Protein AF-A0A4R8ZXI7-F1 (afdb_monomer_lite)

Foldseek 3Di:
DDDDDDDQDDDPPPCSVVVVVVVVQVDLAPDEEEAEAEDAADDDDDDRDRYHYHYHHDPPRHVDPVRCPDVPSDPDDPRDPPPPPPD

Sequence (87 aa):
MPRGLVLVTGPTGSGKTTTLAAIVDIVNSTRTDHIVTVEDPIEFLHESKKWVISQREVGQDTHSFAAALKPGAVPYTPTAPSTLPVG

Structure (mmCIF, N/CA/C/O backbone):
data_AF-A0A4R8ZXI7-F1
#
_entry.id   AF-A0A4R8ZXI7-F1
#
loop_
_atom_site.group_PDB
_atom_site.id
_atom_site.type_symbol
_atom_site.label_atom_id
_atom_site.label_alt_id
_atom_site.label_comp_id
_atom_site.label_asym_id
_atom_site.label_entity_id
_atom_site.label_seq_id
_atom_site.pdbx_PDB_ins_code
_atom_site.Cartn_x
_atom_site.Cartn_y
_atom_site.Cartn_z
_atom_site.occupancy
_atom_site.B_iso_or_equiv
_atom_site.auth_seq_id
_atom_site.auth_comp_id
_atom_site.auth_asym_id
_atom_site.auth_atom_id
_atom_site.pdbx_PDB_model_num
ATOM 1 N N . MET A 1 1 ? -21.401 -2.330 2.529 1.00 54.84 1 MET A N 1
ATOM 2 C CA . MET A 1 1 ? -20.244 -1.410 2.448 1.00 54.84 1 MET A CA 1
ATOM 3 C C . MET A 1 1 ? -20.336 -0.621 1.149 1.00 54.84 1 MET A C 1
ATOM 5 O O . MET A 1 1 ? -20.513 -1.266 0.117 1.00 54.84 1 MET A O 1
ATOM 9 N N . PRO A 1 2 ? -20.249 0.721 1.160 1.00 80.81 2 PRO A N 1
ATOM 10 C CA . PRO A 1 2 ? -20.043 1.477 -0.072 1.00 80.81 2 PRO A CA 1
ATOM 11 C C . PRO A 1 2 ? -18.686 1.083 -0.672 1.00 80.81 2 PRO A C 1
ATOM 13 O O . PRO A 1 2 ? -17.707 0.925 0.055 1.00 80.81 2 PRO A O 1
ATOM 16 N N . ARG A 1 3 ? -18.642 0.865 -1.985 1.00 85.69 3 ARG A N 1
ATOM 17 C CA . ARG A 1 3 ? -17.429 0.510 -2.738 1.00 85.69 3 ARG A CA 1
ATOM 18 C C . ARG A 1 3 ? -17.126 1.651 -3.701 1.00 85.69 3 ARG A C 1
ATOM 20 O O . ARG A 1 3 ? -18.055 2.265 -4.218 1.00 85.69 3 ARG A O 1
ATOM 27 N N . GLY A 1 4 ? -15.851 1.921 -3.945 1.00 91.75 4 GLY A N 1
ATOM 28 C CA . GLY A 1 4 ? -15.429 2.992 -4.841 1.00 91.75 4 GLY A CA 1
ATOM 29 C C . GLY A 1 4 ? -13.947 2.907 -5.175 1.00 91.75 4 GLY A C 1
ATOM 30 O O . GLY A 1 4 ? -13.230 2.068 -4.632 1.00 91.75 4 GLY A O 1
ATOM 31 N N . LEU A 1 5 ? -13.514 3.786 -6.074 1.00 93.75 5 LEU A N 1
ATOM 32 C CA . LEU A 1 5 ? -12.124 3.950 -6.480 1.00 93.75 5 LEU A CA 1
ATOM 33 C C . LEU A 1 5 ? -11.678 5.370 -6.128 1.00 93.75 5 LEU A C 1
ATOM 35 O O . LEU A 1 5 ? -12.356 6.334 -6.477 1.00 93.75 5 LEU A O 1
ATOM 39 N N . VAL A 1 6 ? -10.535 5.485 -5.458 1.00 93.19 6 VAL A N 1
ATOM 40 C CA . VAL A 1 6 ? -9.881 6.763 -5.160 1.00 93.19 6 VAL A CA 1
ATOM 41 C C . VAL A 1 6 ? -8.542 6.776 -5.885 1.00 93.19 6 VAL A C 1
ATOM 43 O O . VAL A 1 6 ? -7.770 5.829 -5.761 1.00 93.19 6 VAL A O 1
ATOM 46 N N . LEU A 1 7 ? -8.272 7.843 -6.638 1.00 95.50 7 LEU A N 1
ATOM 47 C CA . LEU A 1 7 ? -7.007 8.041 -7.340 1.00 95.50 7 LEU A CA 1
ATOM 48 C C . LEU A 1 7 ? -6.268 9.234 -6.736 1.00 95.50 7 LEU A C 1
ATOM 50 O O . LEU A 1 7 ? -6.798 10.342 -6.697 1.00 95.50 7 LEU A O 1
ATOM 54 N N . VAL A 1 8 ? -5.028 9.008 -6.309 1.00 94.44 8 VAL A N 1
ATOM 55 C CA . VAL A 1 8 ? -4.120 10.059 -5.843 1.00 94.44 8 VAL A CA 1
ATOM 56 C C . VAL A 1 8 ? -3.039 10.243 -6.903 1.00 94.44 8 VAL A C 1
ATOM 58 O O . VAL A 1 8 ? -2.302 9.313 -7.218 1.00 94.44 8 VAL A O 1
ATOM 61 N N . THR A 1 9 ? -2.962 11.438 -7.486 1.00 95.44 9 THR A N 1
ATOM 62 C CA . THR A 1 9 ? -2.070 11.766 -8.610 1.00 95.44 9 THR A CA 1
ATOM 63 C C . THR A 1 9 ? -1.316 13.072 -8.349 1.00 95.44 9 THR A C 1
ATOM 65 O O . THR A 1 9 ? -1.662 13.828 -7.445 1.00 95.44 9 THR A O 1
ATOM 68 N N . GLY A 1 10 ? -0.242 13.311 -9.101 1.00 96.50 10 GLY A N 1
ATOM 69 C CA . GLY A 1 10 ? 0.669 14.441 -8.923 1.00 96.50 10 GLY A CA 1
ATOM 70 C C . GLY A 1 10 ? 2.111 14.107 -9.327 1.00 96.50 10 GLY A C 1
ATOM 71 O O . GLY A 1 10 ? 2.457 12.926 -9.459 1.00 96.50 10 GLY A O 1
ATOM 72 N N . PRO A 1 11 ? 2.975 15.120 -9.515 1.00 97.06 11 PRO A N 1
ATOM 73 C CA . PRO A 1 11 ? 4.371 14.924 -9.909 1.00 97.06 11 PRO A CA 1
ATOM 74 C C . PRO A 1 11 ? 5.189 14.192 -8.829 1.00 97.06 11 PRO A C 1
ATOM 76 O O . PRO A 1 11 ? 4.744 13.999 -7.693 1.00 97.06 11 PRO A O 1
ATOM 79 N N . THR A 1 12 ? 6.396 13.742 -9.170 1.00 94.19 12 THR A N 1
ATOM 80 C CA . THR A 1 12 ? 7.341 13.172 -8.192 1.00 94.19 12 THR A CA 1
ATOM 81 C C . THR A 1 12 ? 7.608 14.172 -7.064 1.00 94.19 12 THR A C 1
ATOM 83 O O . THR A 1 12 ? 7.730 15.368 -7.311 1.00 94.19 12 THR A O 1
ATOM 86 N N . GLY A 1 13 ? 7.649 13.692 -5.817 1.00 94.19 13 GLY A N 1
ATOM 87 C CA . GLY A 1 13 ? 7.855 14.542 -4.637 1.00 94.19 13 GLY A CA 1
ATOM 88 C C . GLY A 1 13 ? 6.617 15.303 -4.141 1.00 94.19 13 GLY A C 1
ATOM 89 O O . GLY A 1 13 ? 6.708 15.995 -3.136 1.00 94.19 13 GLY A O 1
ATOM 90 N N . SER A 1 14 ? 5.441 15.152 -4.764 1.00 95.75 14 SER A N 1
ATOM 91 C CA . SER A 1 14 ? 4.216 15.857 -4.335 1.00 95.75 14 SER A CA 1
ATOM 92 C C . SER A 1 14 ? 3.520 15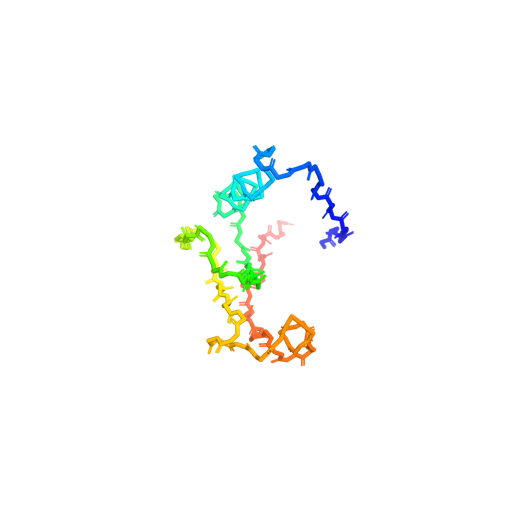.267 -3.095 1.00 95.75 14 SER A C 1
ATOM 94 O O . SER A 1 14 ? 2.396 15.655 -2.793 1.00 95.75 14 SER A O 1
ATOM 96 N N . GLY A 1 15 ? 4.124 14.281 -2.419 1.00 95.81 15 GLY A N 1
ATOM 97 C CA . GLY A 1 15 ? 3.567 13.676 -1.199 1.00 95.81 15 GLY A CA 1
ATOM 98 C C . GLY A 1 15 ? 2.415 12.683 -1.408 1.00 95.81 15 GLY A C 1
ATOM 99 O O . GLY A 1 15 ? 1.634 12.456 -0.486 1.00 95.81 15 GLY A O 1
ATOM 100 N N . LYS A 1 16 ? 2.284 12.076 -2.599 1.00 96.94 16 LYS A N 1
ATOM 101 C CA . LYS A 1 16 ? 1.230 11.079 -2.895 1.00 96.94 16 LYS A CA 1
ATOM 102 C C . LYS A 1 16 ? 1.270 9.889 -1.939 1.00 96.94 16 LYS A C 1
ATOM 104 O O . LYS A 1 16 ? 0.260 9.602 -1.300 1.00 96.94 16 LYS A O 1
ATOM 109 N N . THR A 1 17 ? 2.429 9.237 -1.817 1.00 94.62 17 THR A N 1
ATOM 110 C CA . THR A 1 17 ? 2.585 8.071 -0.941 1.00 94.62 17 THR A CA 1
ATOM 111 C C . THR A 1 17 ? 2.353 8.458 0.513 1.00 94.62 17 THR A C 1
ATOM 113 O O . THR A 1 17 ? 1.605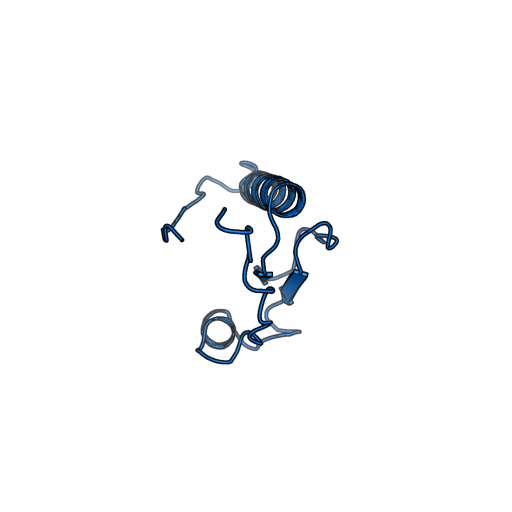 7.785 1.207 1.00 94.62 17 THR A O 1
ATOM 116 N N . THR A 1 18 ? 2.858 9.615 0.950 1.00 96.50 18 THR A N 1
ATOM 117 C CA . THR A 1 18 ? 2.604 10.143 2.301 1.00 96.50 18 THR A CA 1
ATOM 118 C C . THR A 1 18 ? 1.114 10.365 2.565 1.00 96.50 18 T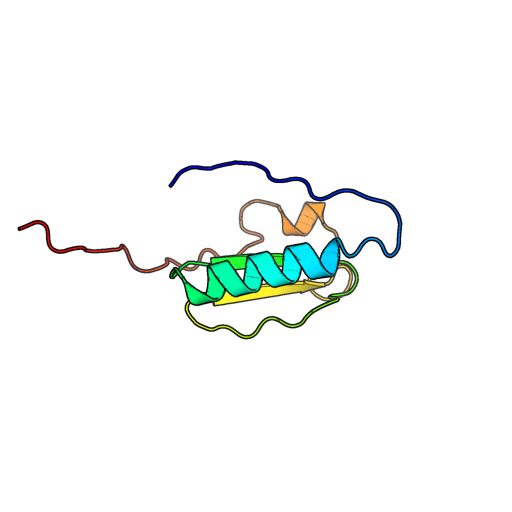HR A C 1
ATOM 120 O O . THR A 1 18 ? 0.616 10.041 3.640 1.00 96.50 18 THR A O 1
ATOM 123 N N . THR A 1 19 ? 0.382 10.886 1.578 1.00 96.69 19 THR A N 1
ATOM 124 C CA . THR A 1 19 ? -1.066 11.106 1.688 1.00 96.69 19 THR A CA 1
ATOM 125 C C . THR A 1 19 ? -1.814 9.777 1.776 1.00 96.69 19 THR A C 1
ATOM 127 O O . THR A 1 19 ? -2.685 9.622 2.630 1.00 96.69 19 THR A O 1
ATOM 130 N N . LEU A 1 20 ? -1.461 8.798 0.937 1.00 96.12 20 LEU A N 1
ATOM 131 C CA . LEU A 1 20 ? -2.035 7.451 0.999 1.00 96.12 20 LEU A CA 1
ATOM 132 C C . LEU A 1 20 ? -1.723 6.763 2.334 1.00 96.12 20 LEU A C 1
ATOM 134 O O . LEU A 1 20 ? -2.635 6.224 2.954 1.00 96.12 20 LEU A O 1
ATOM 138 N N . ALA A 1 21 ? -0.485 6.854 2.820 1.00 94.75 21 ALA A N 1
ATOM 139 C CA . ALA A 1 21 ? -0.070 6.305 4.107 1.00 94.75 21 ALA A CA 1
ATOM 140 C C . ALA A 1 21 ? -0.867 6.917 5.273 1.00 94.75 21 ALA A C 1
ATOM 142 O O . ALA A 1 21 ? -1.325 6.195 6.158 1.00 94.75 21 ALA A O 1
ATOM 143 N N . ALA A 1 22 ? -1.106 8.233 5.247 1.00 95.50 22 ALA A N 1
ATOM 144 C CA . ALA A 1 22 ? -1.943 8.906 6.239 1.00 95.50 22 ALA A CA 1
ATOM 145 C C . ALA A 1 22 ? -3.406 8.432 6.183 1.00 95.50 22 ALA A C 1
ATOM 147 O O . ALA A 1 22 ? -4.021 8.199 7.222 1.00 95.50 22 ALA A O 1
ATOM 148 N N . ILE A 1 23 ? -3.964 8.239 4.982 1.00 94.31 23 ILE A N 1
ATOM 149 C CA . ILE A 1 23 ? -5.315 7.682 4.812 1.00 94.31 23 ILE A CA 1
ATOM 150 C C . ILE A 1 23 ? -5.386 6.266 5.395 1.00 94.31 23 ILE A C 1
ATOM 152 O O . ILE A 1 23 ? -6.319 5.975 6.145 1.00 94.31 23 ILE A O 1
ATOM 156 N N . VAL A 1 24 ? -4.403 5.411 5.086 1.00 93.00 24 VAL A N 1
ATOM 157 C CA . VAL A 1 24 ? -4.292 4.042 5.617 1.00 93.00 24 VAL A CA 1
ATOM 158 C C . VAL A 1 24 ? -4.244 4.053 7.148 1.00 93.00 24 VAL A C 1
ATOM 160 O O . VAL A 1 24 ? -4.974 3.300 7.790 1.00 93.00 24 VAL A O 1
ATOM 163 N N . ASP A 1 25 ? -3.465 4.950 7.754 1.00 93.81 25 ASP A N 1
ATOM 164 C CA . ASP A 1 25 ? -3.370 5.054 9.213 1.00 93.81 25 ASP A CA 1
ATOM 165 C C . ASP A 1 25 ? -4.690 5.487 9.878 1.00 93.81 25 ASP A C 1
ATOM 167 O O . ASP A 1 25 ? -5.115 4.921 10.896 1.00 93.81 25 ASP A O 1
ATOM 171 N N . ILE A 1 26 ? -5.388 6.451 9.267 1.00 93.38 26 ILE A N 1
ATOM 172 C CA . ILE A 1 26 ? -6.700 6.918 9.731 1.00 93.38 26 ILE A CA 1
ATOM 173 C C . ILE A 1 26 ? -7.716 5.775 9.689 1.00 93.38 26 ILE A C 1
ATOM 175 O O . ILE A 1 26 ? -8.446 5.556 10.663 1.00 93.38 26 ILE A O 1
ATOM 179 N N . VAL A 1 27 ? -7.778 5.015 8.590 1.00 90.38 27 VAL A N 1
ATOM 180 C CA . VAL A 1 27 ? -8.725 3.894 8.504 1.00 90.38 27 VAL A CA 1
ATOM 181 C C . VAL A 1 27 ? -8.360 2.791 9.498 1.00 90.38 27 VAL A C 1
ATOM 183 O O . VAL A 1 27 ? -9.244 2.357 10.242 1.00 90.38 27 VAL A O 1
ATOM 186 N N . ASN A 1 28 ? -7.071 2.451 9.624 1.00 90.88 28 ASN A N 1
ATOM 187 C CA . ASN A 1 28 ? -6.536 1.475 10.582 1.00 90.88 28 ASN A CA 1
ATOM 188 C C . ASN A 1 28 ? -6.879 1.818 12.047 1.00 90.88 28 ASN A C 1
ATOM 190 O O . ASN A 1 28 ? -6.977 0.937 12.899 1.00 90.88 28 ASN A O 1
ATOM 194 N N . SER A 1 29 ? -7.125 3.095 12.347 1.00 90.94 29 SER A N 1
ATOM 195 C CA . SER A 1 29 ? -7.476 3.575 13.691 1.00 90.94 29 SER A CA 1
ATOM 196 C C . SER A 1 29 ? -8.992 3.668 13.952 1.00 90.94 29 SER A C 1
ATOM 198 O O . SER A 1 29 ? -9.427 3.748 15.108 1.00 90.94 29 SER A O 1
ATOM 200 N N . THR A 1 30 ? -9.832 3.644 12.910 1.00 86.25 30 THR A N 1
ATOM 201 C CA . THR A 1 30 ? -11.267 3.993 13.012 1.00 86.25 30 THR A CA 1
ATOM 202 C C . THR A 1 30 ? -12.237 2.837 12.778 1.00 86.25 30 THR A C 1
ATOM 204 O O . THR A 1 30 ? -13.376 2.919 13.234 1.00 86.25 30 THR A O 1
ATOM 207 N N . ARG A 1 31 ? -11.822 1.753 12.115 1.00 77.25 31 ARG A N 1
ATOM 208 C CA . ARG A 1 31 ? -12.671 0.576 11.818 1.00 77.25 31 ARG A CA 1
ATOM 209 C C . ARG A 1 31 ? -11.925 -0.732 12.094 1.00 77.25 31 ARG A C 1
ATOM 211 O O . ARG A 1 31 ? -10.782 -0.676 12.521 1.00 77.25 31 ARG A O 1
ATOM 218 N N . THR A 1 32 ? -12.562 -1.877 11.866 1.00 84.19 32 THR A N 1
ATOM 219 C CA . THR A 1 32 ? -11.932 -3.205 11.926 1.00 84.19 32 THR A CA 1
ATOM 220 C C . THR A 1 32 ? -12.250 -3.926 10.630 1.00 84.19 32 THR A C 1
ATOM 222 O O . THR A 1 32 ? -13.395 -4.310 10.406 1.00 84.19 32 THR A O 1
ATOM 225 N N . ASP A 1 33 ? -11.254 -4.044 9.759 1.00 85.31 33 ASP A N 1
ATOM 226 C CA . ASP A 1 33 ? -11.359 -4.761 8.490 1.00 85.31 33 ASP A CA 1
ATOM 227 C C . ASP A 1 33 ? -9.949 -5.223 8.038 1.00 85.31 33 ASP A C 1
ATOM 229 O O . ASP A 1 33 ? -9.005 -5.196 8.837 1.00 85.31 33 ASP A O 1
ATOM 233 N N . HIS A 1 34 ? -9.783 -5.661 6.788 1.00 87.94 34 HIS A N 1
ATOM 234 C CA . HIS A 1 34 ? -8.501 -6.109 6.222 1.00 87.94 34 HIS A CA 1
ATOM 235 C C . HIS A 1 34 ? -8.006 -5.165 5.114 1.00 87.94 34 HIS A C 1
ATOM 237 O O . HIS A 1 34 ? -8.699 -4.947 4.121 1.00 87.94 34 HIS A O 1
ATOM 243 N N . ILE A 1 35 ? -6.797 -4.607 5.273 1.00 89.88 35 ILE A N 1
ATOM 244 C CA . ILE A 1 35 ? -6.093 -3.845 4.223 1.00 89.88 35 ILE A CA 1
ATOM 245 C C . ILE A 1 35 ? -5.080 -4.751 3.542 1.00 89.88 35 ILE A C 1
ATOM 247 O O . ILE A 1 35 ? -4.298 -5.431 4.208 1.00 89.88 35 ILE A O 1
ATOM 251 N N . VAL A 1 36 ? -5.038 -4.677 2.214 1.00 92.06 36 VAL A N 1
ATOM 252 C CA . VAL A 1 36 ? -3.934 -5.223 1.427 1.00 92.06 36 VAL A CA 1
ATOM 253 C C . VAL A 1 36 ? -3.279 -4.117 0.624 1.00 92.06 36 VAL A C 1
ATOM 255 O O . VAL A 1 36 ? -3.972 -3.385 -0.085 1.00 92.06 36 VAL A O 1
ATOM 258 N N . THR A 1 37 ? -1.953 -4.022 0.712 1.00 94.19 37 THR A N 1
ATOM 259 C CA . THR A 1 37 ? -1.144 -3.170 -0.166 1.00 94.19 37 THR A CA 1
ATOM 260 C C . THR A 1 37 ? -0.287 -4.034 -1.086 1.00 94.19 37 THR A C 1
ATOM 262 O O . THR A 1 37 ? 0.093 -5.155 -0.740 1.00 94.19 37 THR A O 1
ATOM 265 N N . VAL A 1 38 ? -0.041 -3.532 -2.295 1.00 95.56 38 VAL A N 1
ATOM 266 C CA . VAL A 1 38 ? 0.892 -4.117 -3.262 1.00 95.56 38 VAL A CA 1
ATOM 267 C C . VAL A 1 38 ? 1.751 -2.971 -3.773 1.00 95.56 38 VAL A C 1
ATOM 269 O O . VAL A 1 38 ? 1.206 -2.016 -4.327 1.00 95.56 38 VAL A O 1
ATOM 272 N N . GLU A 1 39 ? 3.057 -3.045 -3.544 1.00 96.25 39 GLU A N 1
ATOM 273 C CA . GLU A 1 39 ? 4.015 -1.944 -3.717 1.00 96.25 39 GLU A CA 1
ATOM 274 C C . GLU A 1 39 ? 5.320 -2.451 -4.362 1.00 96.25 39 GLU A C 1
ATOM 276 O O . GLU A 1 39 ? 5.552 -3.658 -4.419 1.00 96.25 39 GLU A O 1
ATOM 281 N N . ASP A 1 40 ? 6.155 -1.549 -4.881 1.00 95.25 40 ASP A N 1
ATOM 282 C CA . ASP A 1 40 ? 7.422 -1.874 -5.559 1.00 95.25 40 ASP A CA 1
ATOM 283 C C . ASP A 1 40 ? 8.439 -0.718 -5.407 1.00 95.25 40 ASP A C 1
ATOM 285 O O . ASP A 1 40 ? 8.434 0.204 -6.232 1.00 95.25 40 ASP A O 1
ATOM 289 N N . PRO A 1 41 ? 9.295 -0.709 -4.364 1.00 95.88 41 PRO A N 1
ATOM 290 C CA . PRO A 1 41 ? 9.233 -1.512 -3.136 1.00 95.88 41 PRO A CA 1
ATOM 291 C C . PRO A 1 41 ? 8.213 -0.948 -2.128 1.00 95.88 41 PRO A C 1
ATOM 293 O O . PRO A 1 41 ? 7.593 0.087 -2.376 1.00 95.88 41 PRO A O 1
ATOM 296 N N . ILE A 1 42 ? 8.042 -1.603 -0.975 1.00 95.31 42 ILE A N 1
ATOM 297 C CA . ILE A 1 42 ? 7.233 -1.050 0.127 1.00 95.31 42 ILE A CA 1
ATOM 298 C C . ILE A 1 42 ? 7.883 0.238 0.659 1.00 95.31 42 ILE A C 1
ATOM 300 O O . ILE A 1 42 ? 9.032 0.226 1.105 1.00 95.31 42 ILE A O 1
ATOM 304 N N . GLU A 1 43 ? 7.138 1.350 0.659 1.00 93.69 43 GLU A N 1
ATOM 305 C CA . GLU A 1 43 ? 7.651 2.651 1.126 1.00 93.69 43 GLU A CA 1
ATOM 306 C C . GLU A 1 43 ? 7.410 2.889 2.628 1.00 93.69 43 GLU A C 1
ATOM 308 O O . GLU A 1 43 ? 8.250 3.475 3.313 1.00 93.69 43 GLU A O 1
ATOM 313 N N . PHE A 1 44 ? 6.261 2.449 3.152 1.00 94.56 44 PHE A N 1
ATOM 314 C CA . PHE A 1 44 ? 5.856 2.658 4.546 1.00 94.56 44 PHE A CA 1
ATOM 315 C C . PHE A 1 44 ? 5.419 1.343 5.179 1.00 94.56 44 PHE A C 1
ATOM 317 O O . PHE A 1 44 ? 4.529 0.678 4.661 1.00 94.56 44 PHE A O 1
ATOM 324 N N . LEU A 1 45 ? 5.978 0.994 6.338 1.00 94.75 45 LEU A N 1
ATOM 325 C CA . LEU A 1 45 ? 5.483 -0.128 7.134 1.00 94.75 45 LEU A CA 1
ATOM 326 C C . LEU A 1 45 ? 4.322 0.332 8.017 1.00 94.75 45 LEU A C 1
ATOM 328 O O . LEU A 1 45 ? 4.458 1.253 8.823 1.00 94.75 45 LEU A O 1
ATOM 332 N N . HIS A 1 46 ? 3.179 -0.326 7.864 1.00 94.06 46 HIS A N 1
ATOM 333 C CA . HIS A 1 46 ? 1.972 -0.053 8.623 1.00 94.06 46 HIS A CA 1
ATOM 334 C C . HIS A 1 46 ? 1.751 -1.137 9.674 1.00 94.06 46 HIS A C 1
ATOM 336 O O . HIS A 1 46 ? 1.432 -2.285 9.364 1.00 94.06 46 HIS A O 1
ATOM 342 N N . GLU A 1 47 ? 1.861 -0.758 10.942 1.00 92.00 47 GLU A N 1
ATOM 343 C CA . GLU A 1 47 ? 1.538 -1.659 12.042 1.00 92.00 47 GLU A CA 1
ATOM 344 C C . GLU A 1 47 ? 0.026 -1.886 12.136 1.00 92.00 47 GLU A C 1
ATOM 346 O O . GLU A 1 47 ? -0.782 -0.961 12.009 1.00 92.00 47 GLU A O 1
ATOM 351 N N . SER A 1 48 ? -0.372 -3.129 12.391 1.00 90.50 48 SER A N 1
ATOM 352 C CA . SER A 1 48 ? -1.778 -3.461 12.620 1.00 90.50 48 SER A CA 1
ATOM 353 C C . SER A 1 48 ? -2.255 -2.821 13.929 1.00 90.50 48 SER A C 1
ATOM 355 O O . SER A 1 48 ? -1.723 -3.123 14.996 1.00 90.50 48 SER A O 1
ATOM 357 N N . LYS A 1 49 ? -3.257 -1.932 13.850 1.00 90.50 49 LYS A N 1
ATOM 358 C CA . LYS A 1 49 ? -3.934 -1.346 15.018 1.00 90.50 49 LYS A CA 1
ATOM 359 C C . LYS A 1 49 ? -5.269 -2.056 15.209 1.00 90.50 49 LYS A C 1
ATOM 361 O O . LYS A 1 49 ? -5.334 -3.088 15.865 1.00 90.50 49 LYS A O 1
ATOM 366 N N . LYS A 1 50 ? -6.341 -1.539 14.603 1.00 88.62 50 LYS A N 1
ATOM 367 C CA . LYS A 1 50 ? -7.650 -2.209 14.601 1.00 88.62 50 LYS A CA 1
ATOM 368 C C . LYS A 1 50 ? -7.875 -3.073 13.363 1.00 88.62 50 LYS A C 1
ATOM 370 O O . LYS A 1 50 ? -8.809 -3.871 13.370 1.00 88.62 50 LYS A O 1
ATOM 375 N N . TRP A 1 51 ? -7.077 -2.895 12.310 1.00 88.00 51 TRP A N 1
ATOM 376 C CA . TRP A 1 51 ? -7.157 -3.685 11.082 1.00 88.00 51 TRP A CA 1
ATOM 377 C C . TRP A 1 51 ? -6.050 -4.726 11.038 1.00 88.00 51 TRP A C 1
ATOM 379 O O . TRP A 1 51 ? -4.972 -4.524 11.593 1.00 88.00 51 TRP A O 1
ATOM 389 N N . VAL A 1 52 ? -6.313 -5.802 10.302 1.00 89.69 52 VAL A N 1
ATOM 390 C CA . VAL A 1 52 ? -5.254 -6.678 9.800 1.00 89.69 52 VAL A CA 1
ATOM 391 C C . VAL A 1 52 ? -4.666 -6.009 8.564 1.00 89.69 52 VAL A C 1
ATOM 393 O O . VAL A 1 52 ? -5.414 -5.594 7.675 1.00 89.69 52 VAL A O 1
ATOM 396 N N . ILE A 1 53 ? -3.341 -5.896 8.500 1.00 91.56 53 ILE A N 1
ATOM 397 C CA . ILE A 1 53 ? -2.642 -5.316 7.350 1.00 91.56 53 ILE A CA 1
ATOM 398 C C . ILE A 1 53 ? -1.745 -6.377 6.718 1.00 91.56 53 ILE A C 1
ATOM 400 O O . ILE A 1 53 ? -0.947 -7.019 7.397 1.00 91.56 53 ILE A O 1
ATOM 404 N N . SER A 1 54 ? -1.879 -6.566 5.407 1.00 92.00 54 SER A N 1
ATOM 405 C CA . SER A 1 54 ? -0.990 -7.411 4.609 1.00 92.00 54 SER A CA 1
ATOM 406 C C . SER A 1 54 ? -0.333 -6.567 3.528 1.00 92.00 54 SER A C 1
ATOM 408 O O . SER A 1 54 ? -0.991 -6.165 2.571 1.00 92.00 54 SER A O 1
ATOM 410 N N . GLN A 1 55 ? 0.959 -6.302 3.682 1.00 94.00 55 GLN A N 1
ATOM 411 C CA . GLN A 1 55 ? 1.743 -5.567 2.692 1.00 94.00 55 GLN A CA 1
ATOM 412 C C . GLN A 1 55 ? 2.519 -6.553 1.832 1.00 94.00 55 GLN A C 1
ATOM 414 O O . GLN A 1 55 ? 3.007 -7.559 2.347 1.00 94.00 55 GLN A O 1
ATOM 419 N N . ARG A 1 56 ? 2.565 -6.299 0.525 1.00 94.50 56 ARG A N 1
ATOM 420 C CA . ARG A 1 56 ? 3.244 -7.160 -0.442 1.00 94.50 56 ARG A CA 1
ATOM 421 C C . ARG A 1 56 ? 4.144 -6.346 -1.339 1.00 94.50 56 ARG A C 1
ATOM 423 O O . ARG A 1 56 ? 3.676 -5.429 -2.010 1.00 94.50 56 ARG A O 1
ATOM 430 N N . GLU A 1 57 ? 5.395 -6.752 -1.417 1.00 96.94 57 GLU A N 1
ATOM 431 C CA . GLU A 1 57 ? 6.363 -6.200 -2.344 1.00 96.94 57 GLU A CA 1
ATOM 432 C C . GLU A 1 57 ? 6.411 -7.027 -3.635 1.00 96.94 57 GLU A C 1
ATOM 434 O O . GLU A 1 57 ? 6.484 -8.263 -3.627 1.00 96.94 57 GLU A O 1
ATOM 439 N N . VAL A 1 58 ? 6.352 -6.345 -4.776 1.00 96.44 58 VAL A N 1
ATOM 440 C CA . VAL A 1 58 ? 6.545 -6.968 -6.085 1.00 96.44 58 VAL A CA 1
ATOM 441 C C . VAL A 1 58 ? 7.991 -7.448 -6.208 1.00 96.44 58 VAL A C 1
ATOM 443 O O . VAL A 1 58 ? 8.937 -6.749 -5.878 1.00 96.44 58 VAL A O 1
ATOM 446 N N . GLY A 1 59 ? 8.166 -8.681 -6.675 1.00 94.81 59 GLY A N 1
ATOM 447 C CA . GLY A 1 59 ? 9.461 -9.352 -6.759 1.00 94.81 59 GLY A CA 1
ATOM 448 C C . GLY A 1 59 ? 9.828 -10.158 -5.510 1.00 94.81 59 GLY A C 1
ATOM 449 O O . GLY A 1 59 ? 10.550 -11.142 -5.655 1.00 94.81 59 GLY A O 1
ATOM 450 N N . GLN A 1 60 ? 9.289 -9.816 -4.332 1.00 94.12 60 GLN A N 1
ATOM 451 C CA . GLN A 1 60 ? 9.509 -10.566 -3.085 1.00 94.12 60 GLN A CA 1
ATOM 452 C C . GLN A 1 60 ? 8.302 -11.442 -2.720 1.00 94.12 60 GLN A C 1
ATOM 454 O O . GLN A 1 60 ? 8.421 -12.662 -2.641 1.00 94.12 60 GLN A O 1
ATOM 459 N N . ASP A 1 61 ? 7.121 -10.835 -2.564 1.00 93.69 61 ASP A N 1
ATOM 460 C CA . ASP A 1 61 ? 5.897 -11.519 -2.117 1.00 93.69 61 ASP A CA 1
ATOM 461 C C . ASP A 1 61 ? 4.985 -11.935 -3.280 1.00 93.69 61 ASP A C 1
ATOM 463 O O . ASP A 1 61 ? 4.129 -12.814 -3.155 1.00 93.69 61 ASP A O 1
ATOM 467 N N . THR A 1 62 ? 5.118 -11.269 -4.427 1.00 92.81 62 THR A N 1
ATOM 468 C CA . THR A 1 62 ? 4.314 -11.510 -5.631 1.00 92.81 62 THR A CA 1
ATOM 469 C C . THR A 1 62 ? 5.120 -11.228 -6.891 1.00 92.81 62 THR A C 1
ATOM 471 O O . THR A 1 62 ? 5.926 -10.308 -6.932 1.00 92.81 62 THR A O 1
ATOM 474 N N . HIS A 1 63 ? 4.867 -11.964 -7.973 1.00 94.19 63 HIS A N 1
ATOM 475 C CA . HIS A 1 63 ? 5.589 -11.767 -9.235 1.00 94.19 63 HIS A CA 1
ATOM 476 C C . HIS A 1 63 ? 5.195 -10.490 -9.996 1.00 94.19 63 HIS A C 1
ATOM 478 O O . HIS A 1 63 ? 5.950 -10.025 -10.841 1.00 94.19 63 HIS A O 1
ATOM 484 N N . SER A 1 64 ? 3.989 -9.958 -9.775 1.00 95.94 64 SER A N 1
ATOM 485 C CA . SER A 1 64 ? 3.514 -8.720 -10.412 1.00 95.94 64 SER A CA 1
ATOM 486 C C . SER A 1 64 ? 2.293 -8.149 -9.690 1.00 95.94 64 SER A C 1
ATOM 488 O O . SER A 1 64 ? 1.587 -8.874 -8.980 1.00 95.94 64 SER A O 1
ATOM 490 N N . PHE A 1 65 ? 1.975 -6.877 -9.953 1.00 94.44 65 PHE A N 1
ATOM 491 C CA . PHE A 1 65 ? 0.719 -6.252 -9.519 1.00 94.44 65 PHE A CA 1
ATOM 492 C C . PHE A 1 65 ? -0.513 -7.034 -9.994 1.00 94.44 65 PHE A C 1
ATOM 494 O O . PHE A 1 65 ? -1.422 -7.311 -9.214 1.00 94.44 65 PHE A O 1
ATOM 501 N N . ALA A 1 66 ? -0.529 -7.456 -11.263 1.00 94.50 66 ALA A N 1
ATOM 502 C CA . ALA A 1 66 ? -1.648 -8.209 -11.823 1.00 94.50 66 ALA A CA 1
ATOM 503 C C . ALA A 1 66 ? -1.844 -9.557 -11.116 1.00 94.50 66 ALA A C 1
ATOM 505 O O . ALA A 1 66 ? -2.977 -9.948 -10.850 1.00 94.50 66 ALA A O 1
ATOM 506 N N . ALA A 1 67 ? -0.753 -10.259 -10.786 1.00 92.88 67 ALA A N 1
ATOM 507 C CA . ALA A 1 67 ? -0.820 -11.506 -10.02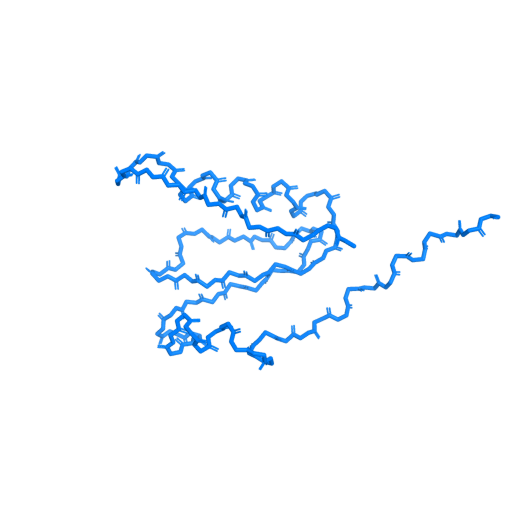9 1.00 92.88 67 ALA A CA 1
ATOM 508 C C . ALA A 1 67 ? -1.354 -11.286 -8.605 1.00 92.88 67 ALA A C 1
ATOM 510 O O . ALA A 1 67 ? -2.174 -12.074 -8.140 1.00 92.88 67 ALA A O 1
ATOM 511 N N . ALA A 1 68 ? -0.950 -10.193 -7.952 1.00 91.12 68 ALA A N 1
ATOM 512 C CA . ALA A 1 68 ? -1.360 -9.868 -6.589 1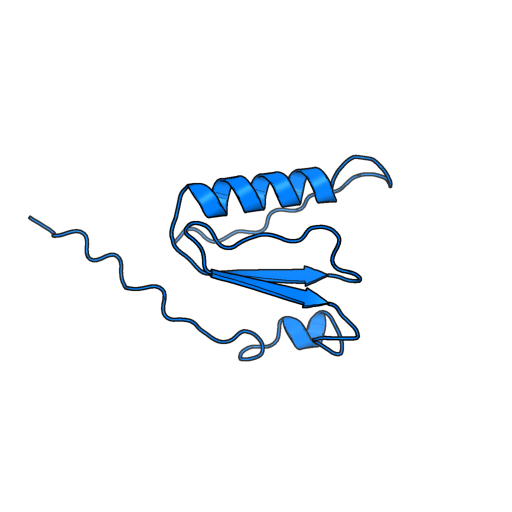.00 91.12 68 ALA A CA 1
ATOM 513 C C . ALA A 1 68 ? -2.855 -9.529 -6.456 1.00 91.12 68 ALA A C 1
ATOM 515 O O . ALA A 1 68 ? -3.437 -9.740 -5.395 1.00 91.12 68 ALA A O 1
ATOM 516 N N . LEU A 1 69 ? -3.473 -9.028 -7.530 1.00 90.19 69 LEU A N 1
ATOM 517 C CA . LEU A 1 69 ? -4.888 -8.645 -7.573 1.00 90.19 69 LEU A CA 1
ATOM 518 C C . LEU A 1 69 ? -5.824 -9.778 -8.028 1.00 90.19 69 LEU A C 1
ATOM 520 O O . LEU A 1 69 ? -7.042 -9.591 -8.052 1.00 90.19 69 LEU A O 1
ATOM 524 N N . LYS A 1 70 ? -5.294 -10.950 -8.412 1.00 89.56 70 LYS A N 1
ATOM 525 C CA . LYS A 1 70 ? -6.139 -12.077 -8.833 1.00 89.56 70 LYS A CA 1
ATOM 526 C C . LYS A 1 70 ? -7.027 -12.563 -7.677 1.00 89.56 70 LYS A C 1
ATOM 528 O O . LYS A 1 70 ? -6.583 -12.583 -6.527 1.00 89.56 70 LYS A O 1
ATOM 533 N N . PRO A 1 71 ? -8.260 -13.024 -7.959 1.00 76.69 71 PRO A N 1
ATOM 534 C CA . PRO A 1 71 ? -9.090 -13.682 -6.955 1.00 76.69 71 PRO A CA 1
ATOM 535 C C . PRO A 1 71 ? -8.328 -14.825 -6.270 1.00 76.69 71 PRO A C 1
AT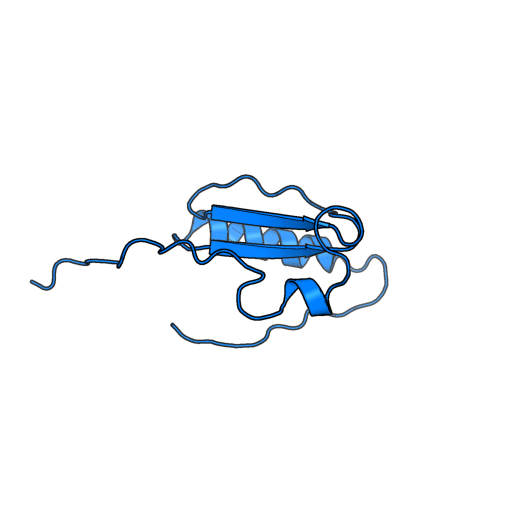OM 537 O O . PRO A 1 71 ? -7.703 -15.642 -6.942 1.00 76.69 71 PRO A O 1
ATOM 540 N N . GLY A 1 72 ? -8.353 -14.859 -4.936 1.00 75.12 72 GLY A N 1
ATOM 541 C CA . GLY A 1 72 ? -7.624 -15.847 -4.131 1.00 75.12 72 GLY A CA 1
ATOM 542 C C . GLY A 1 72 ? -6.142 -15.533 -3.899 1.00 75.12 72 GLY A C 1
ATOM 543 O O . GLY A 1 72 ? -5.526 -16.176 -3.055 1.00 75.12 72 GLY A O 1
ATOM 544 N N . ALA A 1 73 ? -5.570 -14.526 -4.571 1.00 73.38 73 ALA A N 1
ATOM 545 C CA . ALA A 1 73 ? -4.223 -14.059 -4.252 1.00 73.38 73 ALA A CA 1
ATOM 546 C C . ALA A 1 73 ? -4.184 -13.409 -2.864 1.00 73.38 73 ALA A C 1
ATOM 548 O O . ALA A 1 73 ? -3.192 -13.553 -2.155 1.00 73.38 73 ALA A O 1
ATOM 549 N N . VAL A 1 74 ? -5.261 -12.730 -2.463 1.00 66.88 74 VAL A N 1
ATOM 550 C CA . VAL A 1 74 ? -5.453 -12.187 -1.115 1.00 66.88 74 VAL A CA 1
ATOM 551 C C . VAL A 1 74 ? -6.169 -13.229 -0.250 1.00 66.88 74 VAL A C 1
ATOM 553 O O . VAL A 1 74 ? -7.311 -13.570 -0.572 1.00 66.88 74 VAL A O 1
ATOM 556 N N . PRO A 1 75 ? -5.548 -13.731 0.838 1.00 63.16 75 PRO A N 1
ATOM 557 C CA . PRO A 1 75 ? -6.231 -14.581 1.801 1.00 63.16 75 PRO A CA 1
ATOM 558 C C . PRO A 1 75 ? -7.447 -13.835 2.340 1.00 63.16 75 PRO A C 1
ATOM 560 O O . PRO A 1 75 ? -7.320 -12.739 2.883 1.00 63.16 75 PRO A O 1
ATOM 563 N N . TYR A 1 76 ? -8.630 -14.415 2.165 1.00 59.44 76 TYR A N 1
ATOM 564 C CA . TYR A 1 76 ? -9.828 -13.898 2.802 1.00 59.44 76 TYR A CA 1
ATOM 565 C C . TYR A 1 76 ? -9.720 -14.175 4.299 1.00 59.44 76 TYR A C 1
ATOM 567 O O . TYR A 1 76 ? -9.839 -15.322 4.730 1.00 59.44 76 TYR A O 1
ATOM 575 N N . THR A 1 77 ? -9.486 -13.129 5.083 1.00 57.09 77 THR A N 1
ATOM 576 C CA . THR A 1 77 ? -9.655 -13.190 6.532 1.00 57.09 77 THR A CA 1
ATOM 577 C C . THR A 1 77 ? -11.100 -12.786 6.811 1.00 57.09 77 THR A C 1
ATOM 579 O O . THR A 1 77 ? -11.446 -11.638 6.524 1.00 57.09 77 THR A O 1
ATOM 582 N N . PRO A 1 78 ? -11.976 -13.674 7.318 1.00 56.19 78 PRO A N 1
ATOM 583 C CA . PRO A 1 78 ? -13.312 -13.268 7.720 1.00 56.19 78 PRO A CA 1
ATOM 584 C C . PRO A 1 78 ? -13.163 -12.283 8.881 1.00 56.19 78 PRO A C 1
ATOM 586 O O . PRO A 1 78 ? -12.895 -12.675 10.016 1.00 56.19 78 PRO A O 1
ATOM 589 N N . THR A 1 79 ? -13.279 -10.989 8.599 1.00 55.59 79 THR A N 1
ATOM 590 C CA . THR A 1 79 ? -13.420 -9.981 9.643 1.00 55.59 79 THR A CA 1
ATOM 591 C C . THR A 1 79 ? -14.772 -10.255 10.290 1.00 55.59 79 THR A C 1
ATOM 593 O O . THR A 1 79 ? -15.779 -10.411 9.594 1.00 55.59 79 THR A O 1
ATOM 596 N N . ALA A 1 80 ? -14.763 -10.496 11.606 1.00 49.88 80 ALA A N 1
ATOM 597 C CA . ALA A 1 80 ? -15.928 -10.980 12.341 1.00 49.88 80 ALA A CA 1
ATOM 598 C C . ALA A 1 80 ? -17.183 -10.183 11.942 1.00 49.88 80 ALA A C 1
ATOM 600 O O . ALA A 1 80 ? -17.100 -8.954 11.834 1.00 49.88 80 ALA A O 1
ATOM 601 N N . PRO A 1 81 ? -18.335 -10.839 11.701 1.00 48.34 81 PRO A N 1
ATOM 602 C CA . PRO A 1 81 ? -19.546 -10.113 11.365 1.00 48.34 81 PRO A CA 1
ATOM 603 C C . PRO A 1 81 ? -19.817 -9.132 12.502 1.00 48.34 81 PRO A C 1
ATOM 605 O O . PRO A 1 81 ? -19.834 -9.522 13.669 1.00 48.34 81 PRO A O 1
ATOM 608 N N . SER A 1 82 ? -19.989 -7.852 12.171 1.00 50.94 82 SER A N 1
ATOM 609 C CA . SER A 1 82 ? -20.397 -6.836 13.133 1.00 50.94 82 SER A CA 1
ATOM 610 C C . SER A 1 82 ? -21.806 -7.172 13.624 1.00 50.94 82 SER A C 1
ATOM 612 O O . SER A 1 82 ? -22.798 -6.663 13.101 1.00 50.94 82 SER A O 1
ATOM 614 N N . THR A 1 83 ? -21.924 -8.063 14.602 1.00 47.97 83 THR A N 1
ATOM 615 C CA . THR A 1 83 ? -23.157 -8.262 15.353 1.00 47.97 83 THR A CA 1
ATOM 616 C C . THR A 1 83 ? -23.292 -7.077 16.296 1.00 47.97 83 THR A C 1
ATOM 618 O O . THR A 1 83 ? -22.934 -7.146 17.470 1.00 47.97 83 THR A O 1
ATOM 621 N N . LEU A 1 84 ? -23.775 -5.954 15.763 1.00 43.50 84 LEU A N 1
ATOM 622 C CA . LEU A 1 84 ? -24.504 -5.011 16.597 1.00 43.50 84 LEU A CA 1
ATOM 623 C C . LEU A 1 84 ? -25.730 -5.771 17.126 1.00 43.50 84 LEU A C 1
ATOM 625 O O . LEU A 1 84 ? -26.423 -6.396 16.317 1.00 43.50 84 LEU A O 1
ATOM 629 N N . PRO A 1 85 ? -25.997 -5.774 18.442 1.00 40.78 85 PRO A N 1
ATOM 630 C CA . PRO A 1 85 ? -27.254 -6.300 18.939 1.00 40.78 85 PRO A CA 1
ATOM 631 C C . PRO A 1 85 ? -28.363 -5.424 18.355 1.00 40.78 85 PRO A C 1
ATOM 633 O O . PRO A 1 85 ? -28.436 -4.226 18.627 1.00 40.78 85 PRO A O 1
ATOM 636 N N . VAL A 1 86 ? -29.184 -6.015 17.492 1.00 47.16 86 VAL A N 1
ATOM 637 C CA . VAL A 1 86 ? -30.475 -5.437 17.135 1.00 47.16 86 VAL A CA 1
ATOM 638 C C . VAL A 1 86 ? -31.327 -5.603 18.389 1.00 47.16 86 VAL A C 1
ATOM 640 O O . VAL A 1 86 ? -31.597 -6.734 18.796 1.00 47.16 86 VAL A O 1
ATOM 643 N N . GLY A 1 87 ? -31.597 -4.483 19.061 1.00 49.09 87 GLY A N 1
ATOM 644 C CA . GLY A 1 87 ? -32.602 -4.413 20.120 1.00 49.09 87 GLY A CA 1
ATOM 645 C C . GLY A 1 87 ? -34.009 -4.623 19.583 1.00 49.09 87 GLY A C 1
ATOM 646 O O . GLY A 1 87 ? -34.200 -4.494 18.352 1.00 49.09 87 GLY A O 1
#

pLDDT: mean 85.21, std 15.81, range [40.78, 97.06]

Radius of gyration: 14.94 Å; chains: 1; bounding box: 42×32×32 Å

Secondary structure (DSSP, 8-state):
----------STTSSHHHHHHHHHHHHHHH---EEEEEESS-------SSSEEEEEEBTTTBS-HHHHTSTTTS-------------